Protein AF-A0A8S1XFG7-F1 (afdb_monomer_lite)

pLDDT: mean 76.91, std 10.83, range [40.31, 92.81]

InterPro domains:
  IPR007599 Derlin [PF04511] (9-132)

Structure (mmCIF, N/CA/C/O backbone):
data_AF-A0A8S1XFG7-F1
#
_entry.id   AF-A0A8S1XFG7-F1
#
loop_
_atom_site.group_PDB
_atom_site.id
_atom_site.type_symbol
_atom_site.label_atom_id
_atom_site.label_alt_id
_atom_site.label_comp_id
_atom_site.label_asym_id
_atom_site.label_entity_id
_atom_site.label_seq_id
_atom_site.pdbx_PDB_ins_code
_atom_site.Cartn_x
_atom_site.Cartn_y
_atom_site.Cartn_z
_atom_site.occupancy
_atom_site.B_iso_or_equiv
_atom_site.auth_seq_id
_atom_site.auth_comp_id
_atom_site.auth_asym_id
_atom_site.auth_atom_id
_atom_site.pdbx_PDB_model_num
ATOM 1 N N . MET A 1 1 ? -26.860 31.939 21.613 1.00 51.00 1 MET A N 1
ATOM 2 C CA . MET A 1 1 ? -25.509 31.425 21.321 1.00 51.00 1 MET A CA 1
ATOM 3 C C . MET A 1 1 ? -25.600 29.919 21.430 1.00 51.00 1 MET A C 1
ATOM 5 O O . MET A 1 1 ? -25.936 29.423 22.495 1.00 51.00 1 MET A O 1
ATOM 9 N N . GLU A 1 2 ? -25.489 29.229 20.301 1.00 65.31 2 GLU A N 1
ATOM 10 C CA . GLU A 1 2 ? -25.575 27.772 20.210 1.00 65.31 2 GLU A CA 1
ATOM 11 C C . GLU A 1 2 ? -24.360 27.172 20.931 1.00 65.31 2 GLU A C 1
ATOM 13 O O . GLU A 1 2 ? -23.221 27.496 20.598 1.00 65.31 2 GLU A O 1
ATOM 18 N N . ASN A 1 3 ? -24.596 26.388 21.986 1.00 65.19 3 ASN A N 1
ATOM 19 C CA . ASN A 1 3 ? -23.528 25.725 22.730 1.00 65.19 3 ASN A CA 1
ATOM 20 C C . ASN A 1 3 ? -22.977 24.601 21.851 1.00 65.19 3 ASN A C 1
ATOM 22 O O . ASN A 1 3 ? -23.536 23.508 21.813 1.00 65.19 3 ASN A O 1
ATOM 26 N N . ILE A 1 4 ? -21.912 24.900 21.110 1.00 73.06 4 ILE A N 1
ATOM 27 C CA . ILE A 1 4 ? -21.183 23.915 20.315 1.00 73.06 4 ILE A CA 1
ATOM 28 C C . ILE A 1 4 ? -20.617 22.878 21.287 1.00 73.06 4 ILE A C 1
ATOM 30 O O . ILE A 1 4 ? -19.732 23.177 22.089 1.00 73.06 4 ILE A O 1
ATOM 34 N N . ASP A 1 5 ? -21.159 21.665 21.245 1.00 82.38 5 ASP A N 1
ATOM 35 C CA . ASP A 1 5 ? -20.740 20.571 22.114 1.00 82.38 5 ASP A CA 1
ATOM 36 C C . ASP A 1 5 ? -19.421 19.974 21.600 1.00 82.38 5 ASP A C 1
ATOM 38 O O . ASP A 1 5 ? -19.392 19.015 20.823 1.00 82.38 5 ASP A O 1
ATOM 42 N N . TYR A 1 6 ? -18.307 20.585 22.008 1.00 82.38 6 TYR A N 1
ATOM 43 C CA . TYR A 1 6 ? -16.949 20.212 21.599 1.00 82.38 6 TYR A CA 1
ATOM 44 C C . TYR A 1 6 ? -16.620 18.729 21.846 1.00 82.38 6 TYR A C 1
ATOM 46 O O . TYR A 1 6 ? -15.823 18.144 21.108 1.00 82.38 6 TYR A O 1
ATOM 54 N N . GLN A 1 7 ? -17.253 18.093 22.838 1.00 81.44 7 GLN A N 1
ATOM 55 C CA . GLN A 1 7 ? -17.048 16.673 23.146 1.00 81.44 7 GLN A CA 1
ATOM 56 C C . GLN A 1 7 ? -17.601 15.767 22.035 1.00 81.44 7 GLN A C 1
ATOM 58 O O . GLN A 1 7 ? -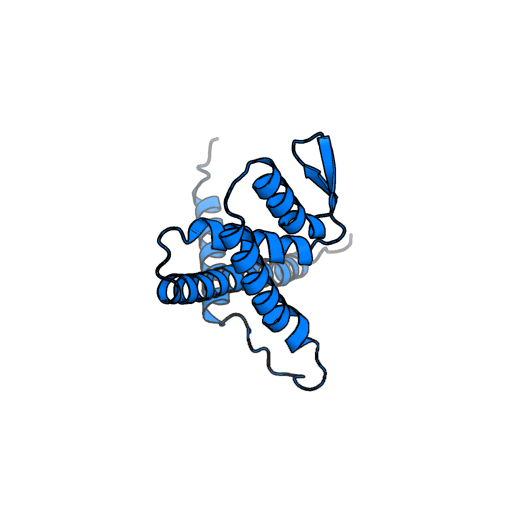16.969 14.779 21.644 1.00 81.44 7 GLN A O 1
ATOM 63 N N . SER A 1 8 ? -18.750 16.135 21.463 1.00 78.06 8 SER A N 1
ATOM 64 C CA . SER A 1 8 ? -19.355 15.411 20.339 1.00 78.06 8 SER A CA 1
ATOM 65 C C . SER A 1 8 ? -18.504 15.512 19.063 1.00 78.06 8 SER A C 1
ATOM 67 O O . SER A 1 8 ? -18.314 14.522 18.356 1.00 78.06 8 SER A O 1
ATOM 69 N N . ILE A 1 9 ? -17.902 16.680 18.812 1.00 82.06 9 ILE A N 1
ATOM 70 C CA . ILE A 1 9 ? -17.033 16.914 17.650 1.00 82.06 9 ILE A CA 1
ATOM 71 C C . ILE A 1 9 ? -15.728 16.123 17.790 1.00 82.06 9 ILE A C 1
ATOM 73 O O . ILE A 1 9 ? -15.321 15.433 16.856 1.00 82.06 9 ILE A O 1
ATOM 77 N N . SER A 1 10 ? -15.099 16.171 18.967 1.00 79.25 10 SER A N 1
ATOM 78 C CA . SER A 1 10 ? -13.859 15.438 19.249 1.00 79.25 10 SER A CA 1
ATOM 79 C C . SER A 1 10 ? -14.043 13.921 19.106 1.00 79.25 10 SER A C 1
ATOM 81 O O . SER A 1 10 ? -13.279 13.259 18.400 1.00 79.25 10 SER A O 1
ATOM 83 N N . SER A 1 11 ? -15.115 13.369 19.687 1.00 77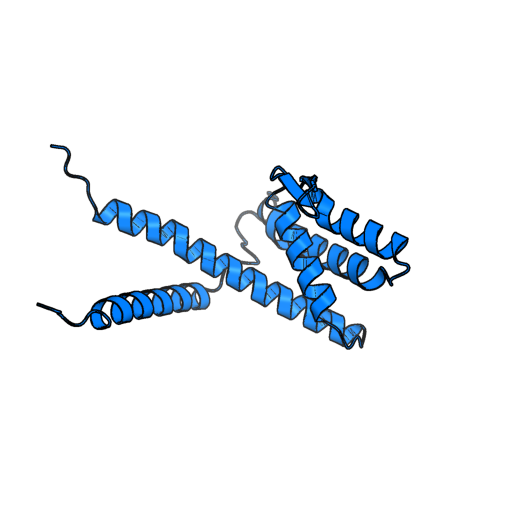.25 11 SER A N 1
ATOM 84 C CA . SER A 1 11 ? -15.406 11.930 19.605 1.00 77.25 11 SER A CA 1
ATOM 85 C C . SER A 1 11 ? -15.737 11.460 18.183 1.00 77.25 11 SER A C 1
ATOM 87 O O . SER A 1 11 ? -15.321 10.369 17.788 1.00 77.25 11 SER A O 1
ATOM 89 N N . SER A 1 12 ? -16.417 12.286 17.383 1.00 75.62 12 SER A N 1
ATOM 90 C CA . SER A 1 12 ? -16.689 11.997 15.971 1.00 75.62 12 SER A CA 1
ATOM 91 C C . SER A 1 12 ? -15.403 11.978 15.132 1.00 75.62 12 SER A C 1
ATOM 93 O O . SER A 1 12 ? -15.156 11.033 14.379 1.00 75.62 12 SER A O 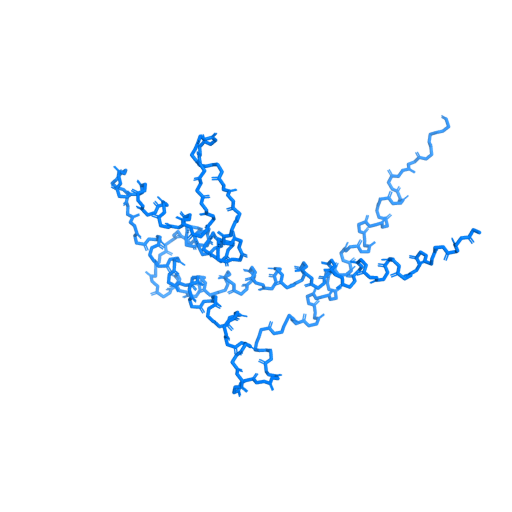1
ATOM 95 N N . LEU A 1 13 ? -14.514 12.960 15.322 1.00 76.56 13 LEU A N 1
ATOM 96 C CA . LEU A 1 13 ? -13.210 12.990 14.650 1.00 76.56 13 LEU A CA 1
ATOM 97 C C . LEU A 1 13 ? -12.339 11.787 15.037 1.00 76.56 13 LEU A C 1
ATOM 99 O O . LEU A 1 13 ? -11.684 11.205 14.168 1.00 76.56 13 LEU A O 1
ATOM 103 N N . GLU A 1 14 ? -12.369 11.364 16.306 1.00 70.06 14 GLU A N 1
ATOM 104 C CA . GLU A 1 14 ? -11.670 10.163 16.779 1.00 70.06 14 GLU A CA 1
ATOM 105 C C . GLU A 1 14 ? -12.193 8.908 16.057 1.00 70.06 14 GLU A C 1
ATOM 107 O O . GLU A 1 14 ? -11.423 8.129 15.480 1.00 70.06 14 GLU A O 1
ATOM 112 N N . GLN A 1 15 ? -13.515 8.727 16.032 1.00 71.12 15 GLN A N 1
ATOM 113 C CA . GLN A 1 15 ? -14.150 7.564 15.415 1.00 71.12 15 GLN A CA 1
ATOM 114 C C . GLN A 1 15 ? -13.980 7.498 13.898 1.00 71.12 15 GLN A C 1
ATOM 116 O O . GLN A 1 15 ? -14.086 6.412 13.343 1.00 71.12 15 GLN A O 1
ATOM 121 N N . HIS A 1 16 ? -13.694 8.600 13.212 1.00 63.66 16 HIS A N 1
ATOM 122 C CA . HIS A 1 16 ? -13.417 8.571 11.776 1.00 63.66 16 HIS A CA 1
ATOM 123 C C . HIS A 1 16 ? -11.920 8.442 11.459 1.00 63.66 16 HIS A C 1
ATOM 125 O O . HIS A 1 16 ? -11.548 7.734 10.521 1.00 63.66 16 HIS A O 1
ATOM 131 N N . THR A 1 17 ? -11.051 9.058 12.262 1.00 70.00 17 THR A N 1
ATOM 132 C CA . THR A 1 17 ? -9.608 9.130 11.981 1.00 70.00 17 THR A CA 1
ATOM 133 C C . THR A 1 17 ? -8.875 7.839 12.356 1.00 70.00 17 THR A C 1
ATOM 135 O O . THR A 1 17 ? -8.137 7.276 11.542 1.00 70.00 17 THR A O 1
ATOM 138 N N . PHE A 1 18 ? -9.092 7.314 13.566 1.00 67.12 18 PHE A N 1
ATOM 139 C CA . PHE A 1 18 ? -8.318 6.173 14.075 1.00 67.12 18 PHE A CA 1
ATOM 140 C C . PHE A 1 18 ? -8.672 4.819 13.471 1.00 67.12 18 PHE A C 1
ATOM 142 O O . PHE A 1 18 ? -7.741 4.082 13.134 1.00 67.12 18 PHE A O 1
ATOM 149 N N . PRO A 1 19 ? -9.951 4.444 13.286 1.00 69.56 19 PRO A N 1
ATOM 150 C CA . PRO A 1 19 ? -10.245 3.205 12.581 1.00 69.56 19 PRO A CA 1
ATOM 151 C C . PRO A 1 19 ? -9.826 3.301 11.113 1.00 69.56 19 PRO A C 1
ATOM 153 O O . PRO A 1 19 ? -9.341 2.311 10.582 1.00 69.56 19 PRO A O 1
ATOM 156 N N . GLY A 1 20 ? -9.891 4.480 10.480 1.00 70.75 20 GLY A N 1
ATOM 157 C CA . GLY A 1 20 ? -9.349 4.691 9.134 1.00 70.75 20 GLY A CA 1
ATOM 158 C C . GLY A 1 20 ? -7.852 4.368 9.045 1.00 70.75 20 GLY A C 1
ATOM 159 O O . GLY A 1 20 ? -7.440 3.552 8.219 1.00 70.75 20 GLY A O 1
ATOM 160 N N . PHE A 1 21 ? -7.046 4.942 9.942 1.00 73.81 21 PHE A N 1
ATOM 161 C CA . PHE A 1 21 ? -5.601 4.701 9.985 1.00 73.81 21 PHE A CA 1
ATOM 162 C C . PHE A 1 21 ? -5.242 3.257 10.365 1.00 73.81 21 PHE A C 1
ATOM 164 O O . PHE A 1 21 ? -4.384 2.643 9.733 1.00 73.81 21 PHE A O 1
ATOM 171 N N . ALA A 1 22 ? -5.926 2.677 11.354 1.00 75.88 22 ALA A N 1
ATOM 172 C CA . ALA A 1 22 ? -5.692 1.295 11.762 1.00 75.88 22 ALA A CA 1
ATOM 173 C C . ALA A 1 22 ? -6.053 0.295 10.647 1.00 75.88 22 ALA A C 1
ATOM 175 O O . ALA A 1 22 ? -5.315 -0.664 10.425 1.00 75.88 22 ALA A O 1
ATOM 176 N N . ASN A 1 23 ? -7.139 0.543 9.906 1.00 74.50 23 ASN A N 1
ATOM 177 C CA . ASN A 1 23 ? -7.515 -0.252 8.734 1.00 74.50 23 ASN A CA 1
ATOM 178 C C . ASN A 1 23 ? -6.457 -0.152 7.626 1.00 74.50 23 ASN A C 1
ATOM 180 O O . ASN A 1 23 ? -6.131 -1.154 6.993 1.00 74.50 23 ASN A O 1
ATOM 184 N N . TYR A 1 24 ? -5.894 1.039 7.410 1.00 76.00 24 TYR A N 1
ATOM 185 C CA . TYR A 1 24 ? -4.820 1.249 6.441 1.00 76.00 24 TYR A CA 1
ATOM 186 C C . TYR A 1 24 ? -3.516 0.540 6.844 1.00 76.00 24 TYR A C 1
ATOM 188 O O . TYR A 1 24 ? -2.901 -0.131 6.019 1.00 76.00 24 TYR A O 1
ATOM 196 N N . LEU A 1 25 ? -3.112 0.608 8.115 1.00 79.62 25 LEU A N 1
ATOM 197 C CA . LEU A 1 25 ? -1.951 -0.144 8.605 1.00 79.62 25 LEU A CA 1
ATOM 198 C C . LEU A 1 25 ? -2.157 -1.654 8.500 1.00 79.62 25 LEU A C 1
ATOM 200 O O . LEU A 1 25 ? -1.242 -2.375 8.111 1.00 79.62 25 LEU A O 1
ATOM 204 N N . TYR A 1 26 ? -3.357 -2.140 8.816 1.00 79.31 26 TYR A N 1
ATOM 205 C CA . TYR A 1 26 ? -3.687 -3.550 8.652 1.00 79.31 26 TYR A CA 1
ATOM 206 C C . TYR A 1 26 ? -3.619 -3.984 7.181 1.00 79.31 26 TYR A C 1
ATOM 208 O O . TYR A 1 26 ? -3.030 -5.023 6.883 1.00 79.31 26 TYR A O 1
ATOM 216 N N . TYR A 1 27 ? -4.125 -3.152 6.263 1.00 76.00 27 TYR A N 1
ATOM 217 C CA . TYR A 1 27 ? -3.956 -3.331 4.819 1.00 76.00 27 TYR A CA 1
ATOM 218 C C . TYR A 1 27 ? -2.472 -3.449 4.436 1.00 76.00 27 TYR A C 1
ATOM 220 O O . TYR A 1 27 ? -2.093 -4.389 3.738 1.00 76.00 27 TYR A O 1
ATOM 228 N N . LEU A 1 28 ? -1.622 -2.53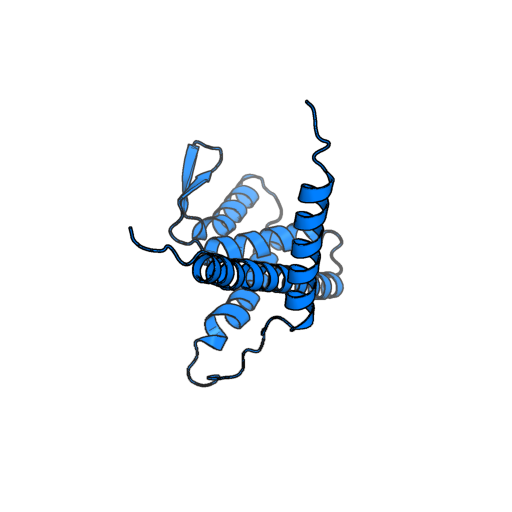7 4.923 1.00 81.25 28 LEU A N 1
ATOM 229 C CA . LEU A 1 28 ? -0.189 -2.536 4.613 1.00 81.25 28 LEU A CA 1
ATOM 230 C C . LEU A 1 28 ? 0.510 -3.798 5.124 1.00 81.25 28 LEU A C 1
ATOM 232 O O . LEU A 1 28 ? 1.281 -4.409 4.388 1.00 81.25 28 LEU A O 1
ATOM 236 N N . LEU A 1 29 ? 0.214 -4.215 6.357 1.00 84.31 29 LEU A N 1
ATOM 237 C CA . LEU A 1 29 ? 0.791 -5.421 6.950 1.00 84.31 29 LEU A CA 1
ATOM 238 C C . LEU A 1 29 ? 0.368 -6.682 6.196 1.00 84.31 29 LEU A C 1
ATOM 240 O O . LEU A 1 29 ? 1.204 -7.535 5.903 1.00 84.31 29 LEU A O 1
ATOM 244 N N . LEU A 1 30 ? -0.914 -6.804 5.847 1.00 79.88 30 LEU A N 1
ATOM 245 C CA . LEU A 1 30 ? -1.403 -7.978 5.130 1.00 79.88 30 LEU A CA 1
ATOM 246 C C . LEU A 1 30 ? -0.854 -8.039 3.699 1.00 79.88 30 LEU A C 1
ATOM 248 O O . LEU A 1 30 ? -0.484 -9.114 3.223 1.00 79.88 30 LEU A O 1
ATOM 252 N N . ASN A 1 31 ? -0.745 -6.887 3.035 1.00 80.19 31 ASN A N 1
ATOM 253 C CA . ASN A 1 31 ? -0.097 -6.773 1.733 1.00 80.19 31 ASN A CA 1
ATOM 254 C C . ASN A 1 31 ? 1.383 -7.198 1.811 1.00 80.19 31 ASN A C 1
ATOM 256 O O . ASN A 1 31 ? 1.814 -8.050 1.034 1.00 80.19 31 ASN A O 1
ATOM 260 N N . PHE A 1 32 ? 2.119 -6.709 2.812 1.00 83.88 32 PHE A N 1
ATOM 261 C CA . PHE A 1 32 ? 3.516 -7.074 3.051 1.00 83.88 32 PHE A CA 1
ATOM 262 C C . PHE A 1 32 ? 3.703 -8.582 3.284 1.00 83.88 32 PHE A C 1
ATOM 264 O O . PHE A 1 32 ? 4.572 -9.196 2.666 1.00 83.88 32 PHE A O 1
ATOM 271 N N . ILE A 1 33 ? 2.857 -9.208 4.110 1.00 85.38 33 ILE A N 1
ATOM 272 C CA . ILE A 1 33 ? 2.903 -10.657 4.379 1.00 85.38 33 ILE A CA 1
ATOM 273 C C . ILE A 1 33 ? 2.611 -11.467 3.110 1.00 85.38 33 ILE A C 1
ATOM 275 O O . ILE A 1 33 ? 3.310 -12.441 2.820 1.00 85.38 33 ILE A O 1
ATOM 279 N N . THR A 1 34 ? 1.604 -11.060 2.334 1.00 81.69 34 THR A N 1
ATOM 280 C CA . THR A 1 34 ? 1.206 -11.758 1.101 1.00 81.69 34 THR A CA 1
ATOM 281 C C . THR A 1 34 ? 2.325 -11.714 0.061 1.00 81.69 34 THR A C 1
ATOM 283 O O . THR A 1 34 ? 2.682 -12.742 -0.510 1.00 81.69 34 THR A O 1
ATOM 286 N N . ILE A 1 35 ? 2.928 -10.542 -0.146 1.00 82.25 35 ILE A N 1
ATOM 287 C CA . ILE A 1 35 ? 4.008 -10.357 -1.122 1.00 82.25 35 ILE A CA 1
ATOM 288 C C . ILE A 1 35 ? 5.285 -11.059 -0.671 1.00 82.25 35 ILE A C 1
ATOM 290 O O . ILE A 1 35 ? 5.928 -11.710 -1.486 1.00 82.25 35 ILE A O 1
ATOM 294 N N . THR A 1 36 ? 5.611 -11.012 0.623 1.00 84.19 36 THR A N 1
ATOM 295 C CA . THR A 1 36 ? 6.746 -11.762 1.181 1.00 84.19 36 THR A CA 1
ATOM 296 C C . THR A 1 36 ? 6.563 -13.266 0.982 1.00 84.19 36 THR A C 1
ATOM 298 O O . THR A 1 36 ? 7.491 -13.945 0.554 1.00 84.19 36 THR A O 1
ATOM 301 N N . SER A 1 37 ? 5.354 -13.790 1.207 1.00 84.56 37 SER A N 1
ATOM 302 C CA . SER A 1 37 ? 5.052 -15.211 0.984 1.00 84.56 37 SER A CA 1
ATOM 303 C C . SER A 1 37 ? 5.225 -15.608 -0.485 1.00 84.56 37 SER A C 1
ATOM 305 O O . SER A 1 37 ? 5.798 -16.651 -0.779 1.00 84.56 37 SER A O 1
ATOM 307 N N . ILE A 1 38 ? 4.772 -14.766 -1.418 1.00 81.25 38 ILE A N 1
ATOM 308 C CA . ILE A 1 38 ? 4.886 -15.028 -2.859 1.00 81.25 38 ILE A CA 1
ATOM 309 C C . ILE A 1 38 ? 6.330 -14.884 -3.347 1.00 81.25 38 ILE A C 1
ATOM 311 O O . ILE A 1 38 ? 6.791 -15.726 -4.111 1.00 81.25 38 ILE A O 1
ATOM 315 N N . GLY A 1 39 ? 7.069 -13.872 -2.891 1.00 82.31 39 GLY A N 1
ATOM 316 C CA . GLY A 1 39 ? 8.476 -13.705 -3.259 1.00 82.31 39 GLY A CA 1
ATOM 317 C C . GLY A 1 39 ? 9.358 -14.848 -2.754 1.00 82.31 39 GLY A C 1
ATOM 318 O O . GLY A 1 39 ? 10.252 -15.276 -3.477 1.00 82.31 39 GLY A O 1
ATOM 319 N N . LEU A 1 40 ? 9.045 -15.422 -1.583 1.00 83.06 40 LEU A N 1
ATOM 320 C CA . LEU A 1 40 ? 9.685 -16.653 -1.104 1.00 83.06 40 LEU A CA 1
ATOM 321 C C . LEU A 1 40 ? 9.388 -17.856 -2.014 1.00 83.06 40 LEU A C 1
ATOM 323 O O . LEU A 1 40 ? 10.289 -18.642 -2.288 1.00 83.06 40 LEU A O 1
ATOM 327 N N . LEU A 1 41 ? 8.152 -17.995 -2.508 1.00 83.50 41 LEU A N 1
ATOM 328 C CA . LEU A 1 41 ? 7.773 -19.079 -3.427 1.00 83.50 41 LEU A CA 1
ATOM 329 C C . LEU A 1 41 ? 8.418 -18.939 -4.812 1.00 83.50 41 LEU A C 1
ATOM 331 O O . LEU A 1 41 ? 8.759 -19.943 -5.432 1.00 83.50 41 LEU A O 1
ATOM 335 N N . LEU A 1 42 ? 8.572 -17.706 -5.298 1.00 80.94 42 LEU A N 1
ATOM 336 C CA . LEU A 1 42 ? 9.156 -17.401 -6.607 1.00 80.94 42 LEU A CA 1
ATOM 337 C C . LEU A 1 42 ? 10.687 -17.241 -6.566 1.00 80.94 42 LEU A C 1
ATOM 339 O O . LEU A 1 42 ? 11.302 -17.097 -7.617 1.00 80.94 42 LEU A O 1
ATOM 343 N N . ASN A 1 43 ? 11.300 -17.304 -5.376 1.00 80.69 43 ASN A N 1
ATOM 344 C CA . ASN A 1 43 ? 12.736 -17.120 -5.136 1.00 80.69 43 ASN A CA 1
ATOM 345 C C . ASN A 1 43 ? 13.299 -15.798 -5.706 1.00 80.69 43 ASN A C 1
ATOM 347 O O . ASN A 1 43 ? 14.447 -15.719 -6.143 1.00 80.69 43 ASN A O 1
ATOM 351 N N . GLU A 1 44 ? 12.470 -14.754 -5.702 1.00 76.81 44 GLU A N 1
ATOM 352 C CA . GLU A 1 44 ? 12.805 -13.424 -6.210 1.00 76.81 44 GLU A CA 1
ATOM 353 C C . GLU A 1 44 ? 13.454 -12.570 -5.114 1.00 76.81 44 GLU A C 1
ATOM 355 O O . GLU A 1 44 ? 12.954 -12.491 -3.991 1.00 76.81 44 GLU A O 1
ATOM 360 N N . HIS A 1 45 ? 14.568 -11.901 -5.429 1.00 70.25 45 HIS A N 1
ATOM 361 C CA . HIS A 1 45 ? 15.314 -11.092 -4.450 1.00 70.25 45 HIS A CA 1
ATOM 362 C C . HIS A 1 45 ? 14.719 -9.692 -4.223 1.00 70.25 45 HIS A C 1
ATOM 364 O O . HIS A 1 45 ? 14.808 -9.156 -3.118 1.00 70.25 45 HIS A O 1
ATOM 370 N N . SER A 1 46 ? 14.092 -9.091 -5.239 1.00 78.50 46 SER A N 1
ATOM 371 C CA . SER A 1 46 ? 13.603 -7.705 -5.174 1.00 78.50 46 SER A CA 1
ATOM 372 C C . SER A 1 46 ? 12.096 -7.634 -4.930 1.00 78.50 46 SER A C 1
ATOM 374 O O . SER A 1 46 ? 11.309 -7.444 -5.849 1.00 78.50 46 SER A O 1
ATOM 376 N N . LEU A 1 47 ? 11.680 -7.732 -3.667 1.00 82.00 47 LEU A N 1
ATOM 377 C CA . LEU A 1 47 ? 10.269 -7.658 -3.243 1.00 82.00 47 LEU A CA 1
ATOM 378 C C . LEU A 1 47 ? 9.657 -6.247 -3.321 1.00 82.00 47 LEU A C 1
ATOM 380 O O . LEU A 1 47 ? 8.439 -6.092 -3.427 1.00 82.00 47 LEU A O 1
ATOM 384 N N . THR A 1 48 ? 10.493 -5.209 -3.250 1.00 84.44 48 THR A N 1
ATOM 385 C CA . THR A 1 48 ? 10.048 -3.812 -3.154 1.00 84.44 48 THR A CA 1
ATOM 386 C C . THR A 1 48 ? 9.236 -3.372 -4.370 1.00 84.44 48 THR A C 1
ATOM 388 O O . THR A 1 48 ? 8.240 -2.670 -4.209 1.00 84.44 48 THR A O 1
ATOM 391 N N . GLU A 1 49 ? 9.613 -3.812 -5.573 1.00 82.81 49 GLU A N 1
ATOM 392 C CA . GLU A 1 49 ? 8.904 -3.455 -6.809 1.00 82.81 49 GLU A CA 1
ATOM 393 C C . GLU A 1 49 ? 7.470 -4.001 -6.811 1.00 82.81 49 GLU A C 1
ATOM 395 O O . GLU A 1 49 ? 6.523 -3.270 -7.100 1.00 82.81 49 GLU A O 1
ATOM 400 N N . TYR A 1 50 ? 7.295 -5.254 -6.384 1.00 84.81 50 TYR A N 1
ATOM 401 C CA . TYR A 1 50 ? 5.983 -5.890 -6.256 1.00 84.81 50 TYR A CA 1
ATOM 402 C C . TYR A 1 50 ? 5.103 -5.194 -5.208 1.00 84.81 50 TYR A C 1
ATOM 404 O O . TYR A 1 50 ? 3.902 -5.024 -5.422 1.00 84.81 50 TYR A O 1
ATOM 412 N N . PHE A 1 51 ? 5.697 -4.769 -4.086 1.00 84.75 51 PHE A N 1
ATOM 413 C CA . PHE A 1 51 ? 4.994 -4.053 -3.019 1.00 84.75 51 PHE A CA 1
ATOM 414 C C . PHE A 1 51 ? 4.463 -2.697 -3.480 1.00 84.75 51 PHE A C 1
ATOM 416 O O . PHE A 1 51 ? 3.285 -2.388 -3.278 1.00 84.75 51 PHE A O 1
ATOM 423 N N . VAL A 1 52 ? 5.311 -1.904 -4.136 1.00 87.19 52 VAL A N 1
ATOM 424 C CA . VAL A 1 52 ? 4.913 -0.592 -4.653 1.00 87.19 52 VAL A CA 1
ATOM 425 C C . VAL A 1 52 ? 3.824 -0.750 -5.713 1.00 87.19 52 VAL A C 1
ATOM 427 O O . VAL A 1 52 ? 2.802 -0.072 -5.621 1.00 87.19 52 VAL A O 1
ATOM 430 N N . GLU A 1 53 ? 3.967 -1.685 -6.655 1.00 86.62 53 GLU A N 1
ATOM 431 C CA . GLU A 1 53 ? 2.962 -1.893 -7.703 1.00 86.62 53 GLU A CA 1
ATOM 432 C C . GLU A 1 53 ? 1.601 -2.332 -7.133 1.00 86.62 53 GLU A C 1
ATOM 434 O O . GLU A 1 53 ? 0.552 -1.824 -7.539 1.00 86.62 53 GLU A O 1
ATOM 439 N N . ALA A 1 54 ? 1.591 -3.227 -6.139 1.00 85.62 54 ALA A N 1
ATOM 440 C CA . ALA A 1 54 ? 0.359 -3.668 -5.490 1.00 85.62 54 ALA A CA 1
ATOM 441 C C . ALA A 1 54 ? -0.328 -2.533 -4.706 1.00 85.62 54 ALA A C 1
ATOM 443 O O . ALA A 1 54 ? -1.556 -2.405 -4.748 1.00 85.62 54 ALA A O 1
ATOM 444 N N . LEU A 1 55 ? 0.445 -1.683 -4.017 1.00 85.56 55 LEU A N 1
ATOM 445 C CA . LEU A 1 55 ? -0.075 -0.495 -3.336 1.00 85.56 55 LEU A CA 1
ATOM 446 C C . LEU A 1 55 ? -0.685 0.490 -4.339 1.00 85.56 55 LEU A C 1
ATOM 448 O O . LEU A 1 55 ? -1.812 0.954 -4.145 1.00 85.56 55 LEU A O 1
ATOM 452 N N . MET A 1 56 ? 0.035 0.756 -5.429 1.00 86.31 56 MET A N 1
ATOM 453 C CA . MET A 1 56 ? -0.419 1.623 -6.510 1.00 86.31 56 MET A CA 1
ATOM 454 C C . MET A 1 56 ? -1.712 1.111 -7.144 1.00 86.31 56 MET A C 1
ATOM 456 O O . MET A 1 56 ? -2.634 1.897 -7.377 1.00 86.31 56 MET A O 1
ATOM 460 N N . TYR A 1 57 ? -1.820 -0.204 -7.358 1.00 86.81 57 TYR A N 1
ATOM 461 C CA . TYR A 1 57 ? -3.028 -0.838 -7.872 1.00 86.81 57 TYR A CA 1
ATOM 462 C C . TYR A 1 57 ? -4.236 -0.570 -6.975 1.00 86.81 57 TYR A C 1
ATOM 464 O O . TYR A 1 57 ? -5.251 -0.038 -7.432 1.00 86.81 57 TYR A O 1
ATOM 472 N N . VAL A 1 58 ? -4.146 -0.917 -5.689 1.00 82.62 58 VAL A N 1
ATOM 473 C CA . VAL A 1 58 ? -5.289 -0.778 -4.777 1.00 82.62 58 VAL A CA 1
ATOM 474 C C . VAL A 1 58 ? -5.665 0.684 -4.598 1.00 82.62 58 VAL A C 1
ATOM 476 O O . VAL A 1 58 ? -6.850 1.022 -4.647 1.00 82.62 58 VAL A O 1
ATOM 479 N N . TRP A 1 59 ? -4.679 1.565 -4.452 1.00 83.44 59 TRP A N 1
ATOM 480 C CA . TRP A 1 59 ? -4.934 2.991 -4.317 1.00 83.44 59 TRP A CA 1
ATOM 481 C C . TRP A 1 59 ? -5.614 3.577 -5.565 1.00 83.44 59 TRP A C 1
ATOM 483 O O . TRP A 1 59 ? -6.599 4.314 -5.438 1.00 83.44 59 TRP A O 1
ATOM 493 N N . GLY A 1 60 ? -5.171 3.187 -6.766 1.00 84.75 60 GLY A N 1
ATOM 494 C CA . GLY A 1 60 ? -5.807 3.577 -8.025 1.00 84.75 60 GLY A CA 1
ATOM 495 C C . GLY A 1 60 ? -7.252 3.081 -8.135 1.00 84.75 60 GLY A C 1
ATOM 496 O O . GLY A 1 60 ? -8.131 3.801 -8.609 1.00 84.75 60 GLY A O 1
ATOM 497 N N . ARG A 1 61 ? -7.536 1.878 -7.619 1.00 82.44 61 ARG A N 1
ATOM 498 C CA . ARG A 1 61 ? -8.889 1.296 -7.570 1.00 82.44 61 ARG A CA 1
ATOM 499 C C . ARG A 1 61 ? -9.796 1.909 -6.505 1.00 82.44 61 ARG A C 1
ATOM 501 O O . ARG A 1 61 ? -11.014 1.855 -6.676 1.00 82.44 61 ARG A O 1
ATOM 508 N N . GLN A 1 62 ? -9.244 2.471 -5.432 1.00 80.62 62 GLN A N 1
ATOM 509 C CA . GLN A 1 62 ? -10.000 3.237 -4.435 1.00 80.62 62 GLN A CA 1
ATOM 510 C C . GLN A 1 62 ? -10.352 4.642 -4.936 1.00 80.62 62 GLN A C 1
ATOM 512 O O . GLN A 1 62 ? -11.414 5.163 -4.610 1.00 80.62 62 GLN A O 1
ATOM 517 N N . ASN A 1 63 ? -9.479 5.247 -5.743 1.00 83.38 63 ASN A N 1
ATOM 518 C CA . ASN A 1 63 ? -9.578 6.641 -6.170 1.00 83.38 63 ASN A CA 1
ATOM 519 C C . ASN A 1 63 ? -9.806 6.772 -7.684 1.00 83.38 63 ASN A C 1
ATOM 521 O O . ASN A 1 63 ? -9.165 7.591 -8.335 1.00 83.38 63 ASN A O 1
ATOM 525 N N . GLN A 1 64 ? -10.720 5.980 -8.252 1.00 81.00 64 GLN A N 1
ATOM 526 C CA . GLN A 1 64 ? -10.874 5.812 -9.711 1.00 81.00 64 GLN A CA 1
ATOM 527 C C . GLN A 1 64 ? -11.089 7.125 -10.477 1.00 81.00 64 GLN A C 1
ATOM 529 O O . GLN A 1 64 ? -10.579 7.278 -11.586 1.00 81.00 64 GLN A O 1
ATOM 534 N N . GLU A 1 65 ? -11.793 8.080 -9.867 1.00 83.25 65 GLU A N 1
ATOM 535 C CA . GLU A 1 65 ? -12.108 9.379 -10.471 1.00 83.25 65 GLU A CA 1
ATOM 536 C C . GLU A 1 65 ? -11.100 10.483 -10.133 1.00 83.25 65 GLU A C 1
ATOM 538 O O . GLU A 1 65 ? -11.253 11.606 -10.607 1.00 83.25 65 GLU A O 1
ATOM 543 N N . ARG A 1 66 ? -10.057 10.206 -9.337 1.00 83.88 66 ARG A N 1
ATOM 544 C CA . ARG A 1 66 ? -9.032 11.218 -9.060 1.00 83.88 66 ARG A CA 1
ATOM 545 C C . ARG A 1 66 ? -8.098 11.360 -10.268 1.00 83.88 66 ARG A C 1
ATOM 547 O O . ARG A 1 66 ? -7.446 10.375 -10.637 1.00 83.88 66 ARG A O 1
ATOM 554 N N . PRO A 1 67 ? -8.008 12.554 -10.883 1.00 85.25 67 PRO A N 1
ATOM 555 C CA . PRO A 1 67 ? -7.013 12.820 -11.907 1.00 85.25 67 PRO A CA 1
ATO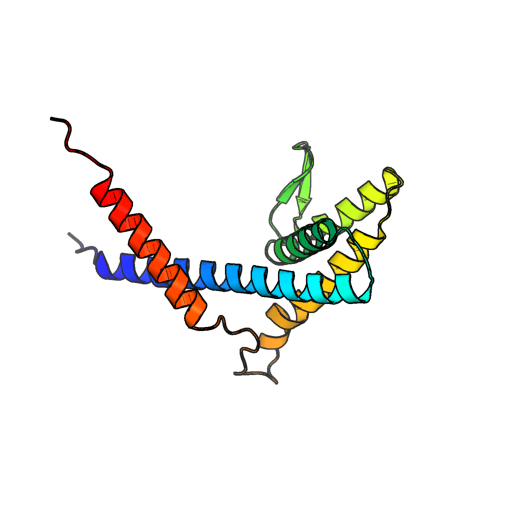M 556 C C . PRO A 1 67 ? -5.637 12.993 -11.257 1.00 85.25 67 PRO A C 1
ATOM 558 O O . PRO A 1 67 ? -5.499 13.647 -10.224 1.00 85.25 67 PRO A O 1
ATOM 561 N N . LEU A 1 68 ? -4.615 12.415 -11.877 1.00 83.81 68 LEU A N 1
ATOM 562 C CA . LEU A 1 68 ? -3.217 12.522 -11.479 1.00 83.81 68 LEU A CA 1
ATOM 563 C C . LEU A 1 68 ? -2.423 13.107 -12.626 1.00 83.81 68 LEU A C 1
ATOM 565 O O . LEU A 1 68 ? -2.530 12.642 -13.756 1.00 83.81 68 LEU A O 1
ATOM 569 N N . LEU A 1 69 ? -1.613 14.116 -12.335 1.00 87.94 69 LEU A N 1
ATOM 570 C CA . LEU A 1 69 ? -0.718 14.698 -13.322 1.00 87.94 69 LEU A CA 1
ATOM 571 C C . LEU A 1 69 ? 0.528 13.822 -13.436 1.00 87.94 69 LEU A C 1
ATOM 573 O O . LEU A 1 69 ? 1.431 13.888 -12.603 1.00 87.94 69 LEU A O 1
ATOM 577 N N . PHE A 1 70 ? 0.580 12.996 -14.474 1.00 81.56 70 PHE A N 1
ATOM 578 C CA . PHE A 1 70 ? 1.783 12.257 -14.809 1.00 81.56 70 PHE A CA 1
ATOM 579 C C . PHE A 1 70 ? 2.842 13.205 -15.373 1.00 81.56 70 PHE A C 1
ATOM 581 O O . PHE A 1 70 ? 2.564 13.985 -16.290 1.00 81.56 70 PHE A O 1
ATOM 588 N N . MET A 1 71 ? 4.051 13.145 -14.803 1.00 82.88 71 MET A N 1
ATOM 589 C CA . MET A 1 71 ? 5.168 14.038 -15.140 1.00 82.88 71 MET A CA 1
ATOM 590 C C . MET A 1 71 ? 4.763 15.522 -15.102 1.00 82.88 71 MET A C 1
ATOM 592 O O . MET A 1 71 ? 5.282 16.330 -15.859 1.00 82.88 71 MET A O 1
ATOM 596 N N . PHE A 1 72 ? 3.788 15.873 -14.254 1.00 82.94 72 PHE A N 1
ATOM 597 C CA . PHE A 1 72 ? 3.195 17.212 -14.157 1.00 82.94 72 PHE A CA 1
ATOM 598 C C . PHE A 1 72 ? 2.511 17.742 -15.435 1.00 82.94 72 PHE A C 1
ATOM 600 O O . PHE A 1 72 ? 2.069 18.886 -15.444 1.00 82.94 72 PHE A O 1
ATOM 607 N N . ILE A 1 73 ? 2.378 16.930 -16.491 1.00 87.06 73 ILE A N 1
ATOM 608 C CA . ILE A 1 73 ? 1.916 17.376 -17.817 1.00 87.06 73 ILE A CA 1
ATOM 609 C C . ILE A 1 73 ? 0.603 16.695 -18.214 1.00 87.06 73 ILE A C 1
ATOM 611 O O . ILE A 1 73 ? -0.324 17.362 -18.666 1.00 87.06 73 ILE A O 1
ATOM 615 N N . ILE A 1 74 ? 0.504 15.371 -18.060 1.00 87.25 74 ILE A N 1
ATOM 616 C CA . ILE A 1 74 ? -0.605 14.591 -18.627 1.00 87.25 74 ILE A CA 1
ATOM 617 C C . ILE A 1 74 ? -1.561 14.166 -17.506 1.00 87.25 74 ILE A C 1
ATOM 619 O O . ILE A 1 74 ? -1.143 13.411 -16.627 1.00 87.25 74 ILE A O 1
ATOM 623 N N . PRO A 1 75 ? -2.839 14.588 -17.509 1.00 86.50 75 PRO A N 1
ATOM 624 C CA . PRO A 1 75 ? -3.810 14.106 -16.538 1.00 86.50 75 PRO A CA 1
ATOM 625 C C . PRO A 1 75 ? -4.234 12.667 -16.869 1.00 86.50 75 PRO A C 1
ATOM 627 O O . PRO A 1 75 ? -4.827 12.397 -17.912 1.00 86.50 75 PRO A O 1
ATOM 630 N N . ILE A 1 76 ? -3.959 11.738 -15.959 1.00 86.06 76 ILE A N 1
ATOM 631 C CA . ILE A 1 76 ? -4.318 10.320 -16.045 1.00 86.06 76 ILE A CA 1
ATOM 632 C C . ILE A 1 76 ? -5.213 9.981 -14.854 1.00 86.06 76 ILE A C 1
ATOM 634 O O . ILE A 1 76 ? -4.924 10.361 -13.722 1.00 86.06 76 ILE A O 1
ATOM 638 N N . LYS A 1 77 ? -6.315 9.254 -15.073 1.00 87.81 77 LYS A N 1
ATOM 639 C CA . LYS A 1 77 ? -7.132 8.765 -13.949 1.00 87.81 77 LYS A CA 1
ATOM 640 C C . LYS A 1 77 ? -6.339 7.742 -13.133 1.00 87.81 77 LYS A C 1
ATOM 642 O O . LYS A 1 77 ? -5.718 6.855 -13.718 1.00 87.81 77 LYS A O 1
ATOM 647 N N . ALA A 1 78 ? -6.430 7.793 -11.803 1.00 85.50 78 ALA A N 1
ATOM 648 C CA . ALA A 1 78 ? -5.669 6.910 -10.912 1.00 85.50 78 ALA A CA 1
ATOM 649 C C . ALA A 1 78 ? -5.842 5.408 -11.220 1.00 85.50 78 ALA A C 1
ATOM 651 O O . ALA A 1 78 ? -4.903 4.629 -11.074 1.00 85.50 78 ALA A O 1
ATOM 652 N N . GLN A 1 79 ? -7.013 4.999 -11.719 1.00 84.94 79 GLN A N 1
ATOM 653 C CA . GLN A 1 79 ? -7.275 3.614 -12.128 1.00 84.94 79 GLN A CA 1
ATOM 654 C C . GLN A 1 79 ? -6.372 3.099 -13.263 1.00 84.94 79 GLN A C 1
ATOM 656 O O . GLN A 1 79 ? -6.145 1.895 -13.360 1.00 84.94 79 GLN A O 1
ATOM 661 N N . TYR A 1 80 ? -5.858 3.987 -14.119 1.00 87.06 80 TYR A N 1
ATOM 662 C CA . TYR A 1 80 ? -5.003 3.622 -15.251 1.00 87.06 80 TYR A CA 1
ATOM 663 C C . TYR A 1 80 ? -3.513 3.622 -14.900 1.00 87.06 80 TYR A C 1
ATOM 665 O O . TYR A 1 80 ? -2.695 3.303 -15.755 1.00 87.06 80 TYR A O 1
ATOM 673 N N . MET A 1 81 ? -3.147 3.942 -13.656 1.00 85.12 81 MET A N 1
ATOM 674 C CA . MET A 1 81 ? -1.752 4.151 -13.267 1.00 85.12 81 MET A CA 1
ATOM 675 C C . MET A 1 81 ? -0.884 2.899 -13.449 1.00 85.12 81 MET A C 1
ATOM 677 O O . MET A 1 81 ? 0.183 2.985 -14.043 1.00 85.12 81 MET A O 1
ATOM 681 N N . VAL A 1 82 ? -1.370 1.727 -13.038 1.00 86.50 82 VAL A N 1
ATOM 682 C CA . VAL A 1 82 ? -0.653 0.445 -13.206 1.00 86.50 82 VAL A CA 1
ATOM 683 C C . VAL A 1 82 ? -0.473 0.087 -14.684 1.00 86.50 82 VAL A C 1
ATOM 685 O O . VAL A 1 82 ? 0.620 -0.254 -15.125 1.00 86.50 82 VAL A O 1
ATOM 688 N N . TRP A 1 83 ? -1.525 0.250 -15.491 1.00 86.38 83 TRP A N 1
ATOM 689 C CA . TRP A 1 83 ? -1.455 0.024 -16.940 1.00 86.38 83 TRP A CA 1
ATOM 690 C C . TRP A 1 83 ? -0.479 0.975 -17.628 1.00 86.38 83 TRP A C 1
ATOM 692 O O . TRP A 1 83 ? 0.215 0.604 -18.572 1.00 86.38 83 TRP A O 1
ATOM 702 N N . PHE A 1 84 ? -0.406 2.202 -17.131 1.00 87.31 84 PHE A N 1
ATOM 703 C CA . PHE A 1 84 ? 0.499 3.210 -17.636 1.00 87.31 84 PHE A CA 1
ATOM 704 C C . PHE A 1 84 ? 1.968 2.905 -17.286 1.00 87.31 84 PHE A C 1
ATOM 706 O O . PHE A 1 84 ? 2.836 3.038 -18.147 1.00 87.31 84 PHE A O 1
ATOM 713 N N . PHE A 1 85 ? 2.256 2.408 -16.078 1.00 86.75 85 PHE A N 1
ATOM 714 C CA . PHE A 1 85 ? 3.597 1.921 -15.724 1.00 86.75 85 PHE A CA 1
ATOM 715 C C . PHE A 1 85 ? 4.029 0.724 -16.577 1.00 86.75 85 PHE A C 1
ATOM 717 O O . PHE A 1 85 ? 5.169 0.687 -17.039 1.00 86.75 85 PHE A O 1
ATOM 724 N N . ILE A 1 86 ? 3.109 -0.200 -16.867 1.00 89.44 86 ILE A N 1
ATOM 725 C CA . ILE A 1 86 ? 3.348 -1.302 -17.810 1.00 89.44 86 ILE A CA 1
ATOM 726 C C . ILE A 1 86 ? 3.745 -0.761 -19.191 1.00 89.44 86 ILE A C 1
ATOM 728 O O . ILE A 1 86 ? 4.739 -1.210 -19.761 1.00 89.44 86 ILE A O 1
ATOM 732 N N . LEU A 1 87 ? 3.014 0.232 -19.713 1.00 90.38 87 LEU A N 1
ATOM 733 C CA . LEU A 1 87 ? 3.311 0.856 -21.006 1.00 90.38 87 LEU A CA 1
ATOM 734 C C . LEU A 1 87 ? 4.709 1.497 -21.029 1.00 90.38 87 LEU A C 1
ATOM 736 O O . LEU A 1 87 ? 5.458 1.298 -21.984 1.00 90.38 87 LEU A O 1
ATOM 740 N N . ILE A 1 88 ? 5.087 2.222 -19.971 1.00 89.50 88 ILE A N 1
ATOM 741 C CA . ILE A 1 88 ? 6.427 2.818 -19.852 1.00 89.50 88 ILE A CA 1
ATOM 742 C C . ILE A 1 88 ? 7.512 1.742 -19.824 1.00 89.50 88 ILE A C 1
ATOM 744 O O . ILE A 1 88 ? 8.532 1.889 -20.500 1.00 89.50 88 ILE A O 1
ATOM 748 N N . ASN A 1 89 ? 7.303 0.657 -19.075 1.00 89.81 89 ASN A N 1
ATOM 749 C CA . ASN A 1 89 ? 8.276 -0.427 -18.989 1.00 89.81 89 ASN A CA 1
ATOM 750 C C . ASN A 1 89 ? 8.472 -1.117 -20.345 1.00 89.81 89 ASN A C 1
ATOM 752 O O . ASN A 1 89 ? 9.617 -1.376 -20.711 1.00 89.81 89 ASN A O 1
ATOM 756 N N . ILE A 1 90 ? 7.405 -1.290 -21.136 1.00 91.31 90 ILE A N 1
ATOM 757 C CA . ILE A 1 90 ? 7.488 -1.773 -22.526 1.00 91.31 90 ILE A CA 1
ATOM 758 C C . ILE A 1 90 ? 8.340 -0.831 -23.385 1.00 91.31 90 ILE A C 1
ATOM 760 O O . ILE A 1 90 ? 9.285 -1.280 -24.028 1.00 91.31 90 ILE A O 1
ATOM 764 N N . ILE A 1 91 ? 8.032 0.471 -23.380 1.00 92.81 91 ILE A N 1
ATOM 765 C CA . ILE A 1 91 ? 8.735 1.475 -24.201 1.00 92.81 91 ILE A CA 1
ATOM 766 C C . ILE A 1 91 ? 10.222 1.559 -23.828 1.00 92.81 91 ILE A C 1
ATOM 768 O O . ILE A 1 91 ? 11.074 1.748 -24.692 1.00 92.81 91 ILE A O 1
ATOM 772 N N . THR A 1 92 ? 10.538 1.389 -22.545 1.00 91.94 92 THR A N 1
ATOM 773 C CA . THR A 1 92 ? 11.910 1.446 -22.018 1.00 91.94 92 THR A CA 1
ATOM 774 C C . THR A 1 92 ? 12.667 0.122 -22.209 1.00 91.94 92 THR A C 1
ATOM 776 O O . THR A 1 92 ? 13.873 0.069 -21.986 1.00 91.94 92 THR A O 1
ATOM 779 N N . GLY A 1 93 ? 11.987 -0.962 -22.603 1.00 89.31 93 GLY A N 1
ATOM 780 C CA . GLY A 1 93 ? 12.580 -2.299 -22.704 1.00 89.31 93 GLY A CA 1
ATOM 781 C C . GLY A 1 93 ? 12.873 -2.961 -21.350 1.00 89.31 93 GLY A C 1
ATOM 782 O O . GLY A 1 93 ? 13.734 -3.833 -21.265 1.00 89.31 93 GLY A O 1
ATOM 783 N N . ARG A 1 94 ? 12.190 -2.545 -20.274 1.00 87.81 94 ARG A N 1
ATOM 784 C CA . ARG A 1 94 ? 12.307 -3.151 -18.936 1.00 87.81 94 ARG A CA 1
ATOM 785 C C . ARG A 1 94 ? 11.418 -4.390 -18.826 1.00 87.81 94 ARG A C 1
ATOM 787 O O . ARG A 1 94 ? 10.408 -4.506 -19.517 1.00 87.81 94 ARG A O 1
ATOM 794 N N . SER A 1 95 ? 11.768 -5.303 -17.916 1.00 86.62 95 SER A N 1
ATOM 795 C CA . SER A 1 95 ? 10.891 -6.431 -17.580 1.00 86.62 95 SER A CA 1
ATOM 796 C C . SER A 1 95 ? 9.565 -5.925 -17.005 1.00 86.62 95 SER A C 1
ATOM 798 O O . SER A 1 95 ? 9.541 -5.003 -16.195 1.00 86.62 95 SER A O 1
ATOM 800 N N . ILE A 1 96 ? 8.467 -6.547 -17.432 1.00 87.69 96 ILE A N 1
ATOM 801 C CA . ILE A 1 96 ? 7.089 -6.224 -17.021 1.00 87.69 96 ILE A CA 1
ATOM 802 C C . ILE A 1 96 ? 6.570 -7.292 -16.040 1.00 87.69 96 ILE A C 1
ATOM 804 O O . ILE A 1 96 ? 5.446 -7.220 -15.548 1.00 87.69 96 ILE A O 1
ATOM 808 N N . GLN A 1 97 ? 7.379 -8.317 -15.750 1.00 84.69 97 GLN A N 1
ATOM 809 C CA . GLN A 1 97 ? 6.992 -9.429 -14.880 1.00 84.69 97 GLN A CA 1
ATOM 810 C C . GLN A 1 97 ? 6.575 -8.930 -13.495 1.00 84.69 97 GLN A C 1
ATOM 812 O O . GLN A 1 97 ? 5.524 -9.333 -12.991 1.00 84.69 97 GLN A O 1
ATOM 817 N N . SER A 1 98 ? 7.335 -7.989 -12.927 1.00 80.69 98 SER A N 1
ATOM 818 C CA . SER A 1 98 ? 7.025 -7.400 -11.627 1.00 80.69 98 SER A CA 1
ATOM 819 C C . SER A 1 98 ? 5.704 -6.631 -11.633 1.00 80.69 98 SER A C 1
ATOM 821 O O . SER A 1 98 ? 4.896 -6.805 -10.718 1.00 80.69 98 SER A O 1
ATOM 823 N N . ASN A 1 99 ? 5.413 -5.884 -12.703 1.00 85.38 99 ASN A N 1
ATOM 824 C CA . ASN A 1 99 ? 4.144 -5.173 -12.855 1.00 85.38 99 ASN A CA 1
ATOM 825 C C . ASN A 1 99 ? 2.937 -6.117 -12.931 1.00 85.38 99 ASN A C 1
ATOM 827 O O . ASN A 1 99 ? 1.919 -5.889 -12.278 1.00 85.38 99 ASN A O 1
ATOM 831 N N . LEU A 1 100 ? 3.036 -7.193 -13.717 1.00 86.75 100 LEU A N 1
ATOM 832 C CA . LEU A 1 100 ? 1.932 -8.142 -13.899 1.00 86.75 100 LEU A CA 1
ATOM 833 C C . LEU A 1 100 ? 1.646 -8.931 -12.621 1.00 86.75 100 LEU A C 1
ATOM 835 O O . LEU A 1 100 ? 0.487 -9.068 -12.227 1.00 86.75 100 LEU A O 1
ATOM 839 N N . ILE A 1 101 ? 2.695 -9.417 -11.953 1.00 83.50 101 ILE A N 1
ATOM 840 C CA . ILE A 1 101 ? 2.569 -10.142 -10.686 1.00 83.50 101 ILE A CA 1
ATOM 841 C C . ILE A 1 101 ? 2.005 -9.206 -9.608 1.00 83.50 101 ILE A C 1
ATOM 843 O O . ILE A 1 101 ? 1.047 -9.569 -8.926 1.00 83.50 101 ILE A O 1
ATOM 847 N N . GLY A 1 102 ? 2.523 -7.978 -9.502 1.00 82.38 102 GLY A N 1
ATOM 848 C CA . GLY A 1 102 ? 2.011 -6.964 -8.578 1.00 82.38 102 GLY A CA 1
ATOM 849 C C . GLY A 1 102 ? 0.532 -6.637 -8.814 1.00 82.38 102 GLY A C 1
ATOM 850 O O . GLY A 1 102 ? -0.257 -6.616 -7.866 1.00 82.38 102 GLY A O 1
ATOM 851 N N . ALA A 1 103 ? 0.121 -6.475 -10.076 1.00 85.38 103 ALA A N 1
ATOM 852 C CA . ALA A 1 103 ? -1.274 -6.242 -10.448 1.00 85.38 103 ALA A CA 1
ATOM 853 C C . ALA A 1 103 ? -2.183 -7.433 -10.102 1.00 85.38 103 ALA A C 1
ATOM 855 O O . ALA A 1 103 ? -3.294 -7.233 -9.607 1.00 85.38 103 ALA A O 1
ATOM 856 N N . PHE A 1 104 ? -1.722 -8.668 -10.316 1.00 85.12 104 PHE A N 1
ATOM 857 C CA . PHE A 1 104 ? -2.478 -9.876 -9.977 1.00 85.12 104 PHE A CA 1
ATOM 858 C C . PHE A 1 104 ? -2.672 -10.031 -8.461 1.00 85.12 104 PHE A C 1
ATOM 860 O O . PHE A 1 104 ? -3.784 -10.301 -7.992 1.00 85.12 104 PHE A O 1
ATOM 867 N N . ILE A 1 105 ? -1.616 -9.792 -7.679 1.00 80.50 105 ILE A N 1
ATOM 868 C CA . ILE A 1 105 ? -1.673 -9.797 -6.211 1.00 80.50 105 ILE A CA 1
ATOM 869 C C . ILE A 1 105 ? -2.619 -8.699 -5.719 1.00 80.50 105 ILE A C 1
ATOM 871 O O . ILE A 1 105 ? -3.505 -8.962 -4.903 1.00 80.50 105 ILE A O 1
ATOM 875 N N . GLY A 1 106 ? -2.484 -7.484 -6.256 1.00 79.44 106 GLY A N 1
ATOM 876 C CA . GLY A 1 106 ? -3.357 -6.356 -5.943 1.00 79.44 106 GLY A CA 1
ATOM 877 C C . GLY A 1 106 ? -4.824 -6.629 -6.287 1.00 79.44 106 GLY A C 1
ATOM 878 O O . GLY A 1 106 ? -5.710 -6.290 -5.502 1.00 79.44 106 GLY A O 1
ATOM 879 N N . HIS A 1 107 ? -5.098 -7.290 -7.415 1.00 82.94 107 HIS A N 1
ATOM 880 C CA . HIS A 1 107 ? -6.451 -7.680 -7.814 1.00 82.94 107 HIS A CA 1
ATOM 881 C C . HIS A 1 107 ? -7.052 -8.712 -6.861 1.00 82.94 107 HIS A C 1
ATOM 883 O O . HIS A 1 107 ? -8.183 -8.541 -6.405 1.00 82.94 107 HIS A O 1
ATOM 889 N N . THR A 1 108 ? -6.274 -9.737 -6.512 1.00 78.00 108 THR A N 1
ATOM 890 C CA . THR A 1 108 ? -6.668 -10.775 -5.553 1.00 78.00 108 THR A CA 1
ATOM 891 C C . THR A 1 108 ? -6.984 -10.147 -4.196 1.00 78.00 108 THR A C 1
ATOM 893 O O . THR A 1 108 ? -8.070 -10.355 -3.655 1.00 78.00 108 THR A O 1
ATOM 896 N N . TYR A 1 109 ? -6.100 -9.281 -3.690 1.00 76.00 109 TYR A N 1
ATOM 897 C CA . TYR A 1 109 ? -6.339 -8.528 -2.460 1.00 76.00 109 TYR A CA 1
ATOM 898 C C . TYR A 1 109 ? -7.618 -7.691 -2.553 1.00 76.00 109 TYR A C 1
ATOM 900 O O . TYR A 1 109 ? -8.472 -7.756 -1.672 1.00 76.00 109 TYR A O 1
ATOM 908 N N . TYR A 1 110 ? -7.769 -6.897 -3.617 1.00 75.06 110 TYR A N 1
ATOM 909 C CA . TYR A 1 110 ? -8.923 -6.018 -3.791 1.00 75.06 110 TYR A CA 1
ATOM 910 C C . TYR A 1 110 ? -10.232 -6.813 -3.820 1.00 75.06 110 TYR A C 1
ATOM 912 O O . TYR A 1 110 ? -11.221 -6.407 -3.210 1.00 75.06 110 TYR A O 1
ATOM 920 N N . TYR A 1 111 ? -10.228 -7.970 -4.477 1.00 72.56 111 TYR A N 1
ATOM 921 C CA . TYR A 1 111 ? -11.366 -8.873 -4.516 1.00 72.56 111 TYR A CA 1
ATOM 922 C C . TYR A 1 111 ? -11.745 -9.362 -3.112 1.00 72.56 111 TYR A C 1
ATOM 924 O O . TYR A 1 111 ? -12.883 -9.166 -2.679 1.00 72.56 111 TYR A O 1
ATOM 932 N N . PHE A 1 112 ? -10.788 -9.902 -2.353 1.00 68.75 112 PHE A N 1
ATOM 933 C CA . PHE A 1 112 ? -11.047 -10.396 -0.997 1.00 68.75 112 PHE A CA 1
ATOM 934 C C . PHE A 1 112 ? -11.390 -9.289 0.010 1.00 68.75 112 PHE A C 1
ATOM 936 O O . PHE A 1 112 ? -12.232 -9.491 0.880 1.00 68.75 112 PHE A O 1
ATOM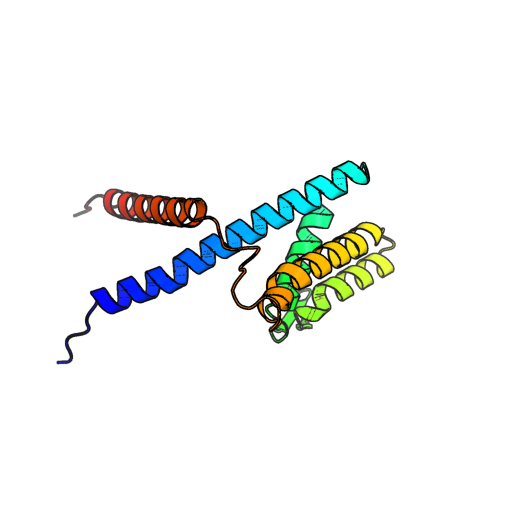 943 N N . ALA A 1 113 ? -10.783 -8.110 -0.104 1.00 68.56 113 ALA A N 1
ATOM 944 C CA . ALA A 1 113 ? -10.966 -7.030 0.862 1.00 68.56 113 ALA A CA 1
ATOM 945 C C . ALA A 1 113 ? -12.173 -6.125 0.568 1.00 68.56 113 ALA A C 1
ATOM 947 O O . ALA A 1 113 ? -12.776 -5.609 1.504 1.00 68.56 113 ALA A O 1
ATOM 948 N N . TYR A 1 114 ? -12.537 -5.910 -0.702 1.00 67.00 114 TYR A N 1
ATOM 949 C CA . TYR A 1 114 ? -13.586 -4.948 -1.081 1.00 67.00 114 TYR A CA 1
ATOM 950 C C . TYR A 1 114 ? -14.815 -5.571 -1.730 1.00 67.00 114 TYR A C 1
ATOM 952 O O . TYR A 1 114 ? -15.895 -4.987 -1.625 1.00 67.00 114 TYR A O 1
ATOM 960 N N . ILE A 1 115 ? -14.673 -6.705 -2.419 1.00 65.81 115 ILE A N 1
ATOM 961 C CA . ILE A 1 115 ? -15.781 -7.342 -3.141 1.00 65.81 115 ILE A CA 1
ATOM 962 C C . ILE A 1 115 ? -16.441 -8.399 -2.255 1.00 65.81 115 ILE A C 1
ATOM 964 O O . ILE A 1 115 ? -17.643 -8.317 -2.025 1.00 65.81 115 ILE A O 1
ATOM 968 N N . VAL A 1 116 ? -15.668 -9.318 -1.670 1.00 64.00 116 VAL A N 1
ATOM 969 C CA . VAL A 1 116 ? -16.179 -10.376 -0.776 1.00 64.00 116 VAL A CA 1
ATOM 970 C C . VAL A 1 116 ? -17.075 -9.862 0.366 1.00 64.00 116 VAL A C 1
ATOM 972 O O . VAL A 1 116 ? -18.163 -10.415 0.521 1.00 64.00 116 VAL A O 1
ATOM 975 N N . PRO A 1 117 ? -16.740 -8.792 1.120 1.00 59.38 117 PRO A N 1
ATOM 976 C CA . PRO A 1 117 ? -17.636 -8.296 2.173 1.00 59.38 117 PRO A CA 1
ATOM 977 C C . PRO A 1 117 ? -18.930 -7.650 1.649 1.00 59.38 117 PRO A C 1
ATOM 979 O O . PRO A 1 117 ? -19.860 -7.438 2.423 1.00 59.38 117 PRO A O 1
ATOM 982 N N . LYS A 1 118 ? -19.016 -7.329 0.351 1.00 61.41 118 LYS A N 1
ATOM 983 C CA . LYS A 1 118 ? -20.233 -6.800 -0.287 1.00 61.41 118 LYS A CA 1
ATOM 984 C C . LYS A 1 118 ? -21.142 -7.904 -0.830 1.00 61.41 118 LYS A C 1
ATOM 986 O O . LYS A 1 118 ? -22.275 -7.609 -1.207 1.00 61.41 118 LYS A O 1
ATOM 991 N N . LEU A 1 119 ? -20.675 -9.157 -0.889 1.00 63.44 119 LEU A N 1
ATOM 992 C CA . LEU A 1 119 ? -21.495 -10.267 -1.364 1.00 63.44 119 LEU A CA 1
ATOM 993 C C . LEU A 1 119 ? -22.534 -10.670 -0.298 1.00 63.44 119 LEU A C 1
ATOM 995 O O . LEU A 1 119 ? -22.176 -10.908 0.858 1.00 63.44 119 LEU A O 1
ATOM 999 N N . PRO A 1 120 ? -23.815 -10.833 -0.680 1.00 56.31 120 PRO A N 1
ATOM 1000 C CA . PRO A 1 120 ? -24.906 -11.126 0.252 1.00 56.31 120 PRO A CA 1
ATOM 1001 C C . PRO A 1 120 ? -24.786 -12.488 0.961 1.00 56.31 120 PRO A C 1
ATOM 1003 O O . PRO A 1 120 ? -25.385 -12.662 2.018 1.00 56.31 120 PRO A O 1
ATOM 1006 N N . TYR A 1 121 ? -23.989 -13.426 0.434 1.00 57.47 121 TYR A N 1
ATOM 1007 C CA . TYR A 1 121 ? -23.738 -14.740 1.047 1.00 57.47 121 TYR A CA 1
ATOM 1008 C C . TYR A 1 121 ? -22.781 -14.700 2.254 1.00 57.47 121 TYR A C 1
ATOM 1010 O O . TYR A 1 121 ? -22.836 -15.590 3.095 1.00 57.47 121 TYR A O 1
ATOM 1018 N N . PHE A 1 122 ? -21.943 -13.663 2.381 1.00 53.97 122 PHE A N 1
ATOM 1019 C CA . PHE A 1 122 ? -20.965 -13.496 3.472 1.00 53.97 122 PHE A CA 1
ATOM 1020 C C . PHE A 1 122 ? -21.360 -12.367 4.435 1.00 53.97 122 PHE A C 1
ATOM 1022 O O . PHE A 1 122 ? -20.513 -11.711 5.046 1.00 53.97 122 PHE A O 1
ATOM 1029 N N . LYS A 1 123 ? -22.667 -12.114 4.562 1.00 40.31 123 LYS A N 1
ATOM 1030 C CA . LYS A 1 123 ? -23.244 -11.028 5.360 1.00 40.31 123 LYS A CA 1
ATOM 1031 C C . LYS A 1 123 ? -22.968 -11.247 6.855 1.00 40.31 123 LYS A C 1
ATOM 1033 O O . LYS A 1 123 ? -23.758 -11.865 7.557 1.00 40.31 123 LYS A O 1
ATOM 1038 N N . GLY A 1 124 ? -21.826 -10.750 7.330 1.00 47.62 124 GLY A N 1
ATOM 1039 C CA . GLY A 1 124 ? -21.443 -10.756 8.747 1.00 47.62 124 GLY A CA 1
ATOM 1040 C C . GLY A 1 124 ? -20.029 -11.254 9.045 1.00 47.62 124 GLY A C 1
ATOM 1041 O O . GLY A 1 124 ? -19.536 -11.017 10.145 1.00 47.62 124 GLY A O 1
ATOM 1042 N N . ILE A 1 125 ? -19.336 -11.877 8.087 1.00 45.94 125 ILE A N 1
ATOM 1043 C CA . ILE A 1 125 ? -17.942 -12.290 8.283 1.00 45.94 125 ILE A CA 1
ATOM 1044 C C . ILE A 1 125 ? -17.034 -11.213 7.689 1.00 45.94 125 ILE A C 1
ATOM 1046 O O . ILE A 1 125 ? -16.676 -11.244 6.513 1.00 45.94 125 ILE A O 1
ATOM 1050 N N . HIS A 1 126 ? -16.646 -10.240 8.513 1.00 53.38 126 HIS A N 1
ATOM 1051 C CA . HIS A 1 126 ? -15.519 -9.363 8.197 1.00 53.38 126 HIS A CA 1
ATOM 1052 C C . HIS A 1 126 ? -14.224 -10.184 8.282 1.00 53.38 126 HIS A C 1
ATOM 1054 O O . HIS A 1 126 ? -13.545 -10.188 9.308 1.00 53.38 126 HIS A O 1
ATOM 1060 N N . LEU A 1 127 ? -13.895 -10.909 7.208 1.00 52.06 127 LEU A N 1
ATOM 1061 C CA . LEU A 1 127 ? -12.714 -11.780 7.132 1.00 52.06 127 LEU A CA 1
ATOM 1062 C C . LEU A 1 127 ? -11.399 -11.007 7.382 1.00 52.06 127 LEU A C 1
ATOM 1064 O O . LEU A 1 127 ? -10.427 -11.575 7.864 1.00 52.06 127 LEU A O 1
ATOM 1068 N N . LEU A 1 128 ? -11.406 -9.699 7.103 1.00 57.12 128 LEU A N 1
ATOM 1069 C CA . LEU A 1 128 ? -10.318 -8.745 7.337 1.00 57.12 128 LEU A CA 1
ATOM 1070 C C . LEU A 1 128 ? -10.703 -7.661 8.360 1.00 57.12 128 LEU A C 1
ATOM 1072 O O . LEU A 1 128 ? -10.360 -6.490 8.201 1.00 57.12 128 LEU A O 1
ATOM 1076 N N . SER A 1 129 ? -11.456 -8.013 9.405 1.00 59.22 129 SER A N 1
ATOM 1077 C CA . SER A 1 129 ? -11.636 -7.103 10.541 1.00 59.22 129 SER A CA 1
ATOM 1078 C C . SER A 1 129 ? -10.276 -6.745 11.129 1.00 59.22 129 SER A C 1
ATOM 1080 O O . SER A 1 129 ? -9.559 -7.623 11.612 1.00 59.22 129 SER A O 1
ATOM 1082 N N . THR A 1 130 ? -9.944 -5.454 11.126 1.00 63.84 130 THR A N 1
ATOM 1083 C CA . THR A 1 130 ? -8.740 -4.932 11.774 1.00 63.84 130 THR A CA 1
ATOM 1084 C C . THR A 1 130 ? -8.680 -5.456 13.207 1.00 63.84 130 THR A C 1
ATOM 1086 O O . THR A 1 130 ? -9.604 -5.200 13.991 1.00 63.84 130 THR A O 1
ATOM 1089 N N . PRO A 1 131 ? -7.635 -6.217 13.580 1.00 73.38 131 PRO A N 1
ATOM 1090 C CA . PRO A 1 131 ? -7.552 -6.800 14.905 1.00 73.38 131 PRO A CA 1
ATOM 1091 C C . PRO A 1 131 ? -7.591 -5.684 15.948 1.00 73.38 131 PRO A C 1
ATOM 1093 O O . PRO A 1 131 ? -6.913 -4.662 15.818 1.00 73.38 131 PRO A O 1
ATOM 1096 N N . LYS A 1 132 ? -8.366 -5.893 17.020 1.00 74.12 132 LYS A N 1
ATOM 1097 C CA . LYS A 1 132 ? -8.580 -4.898 18.090 1.00 74.12 132 LYS A CA 1
ATOM 1098 C C . LYS A 1 132 ? -7.267 -4.372 18.689 1.00 74.12 132 LYS A C 1
ATOM 1100 O O . LYS A 1 132 ? -7.221 -3.247 19.181 1.00 74.12 132 LYS A O 1
ATOM 1105 N N . PHE A 1 133 ? -6.197 -5.167 18.616 1.00 77.81 133 PHE A N 1
ATOM 1106 C CA . PHE A 1 133 ? -4.851 -4.770 19.019 1.00 77.81 133 PHE A CA 1
ATOM 1107 C C . PHE A 1 133 ? -4.298 -3.588 18.205 1.00 77.81 133 PHE A C 1
ATOM 1109 O O . PHE A 1 133 ? -3.788 -2.649 18.808 1.00 77.81 133 PHE A O 1
ATOM 1116 N N . LEU A 1 134 ? -4.442 -3.583 16.873 1.00 74.56 134 LEU A N 1
ATOM 1117 C CA . LEU A 1 134 ? -3.943 -2.491 16.024 1.00 74.56 134 LEU A CA 1
ATOM 1118 C C . LEU A 1 134 ? -4.667 -1.178 16.324 1.00 74.56 134 LEU A C 1
ATOM 1120 O O . LEU A 1 134 ? -4.028 -0.142 16.467 1.00 74.56 134 LEU A O 1
ATOM 1124 N N . VAL A 1 135 ? -5.987 -1.234 16.519 1.00 76.62 135 VAL A N 1
ATOM 1125 C CA . VAL A 1 135 ? -6.776 -0.055 16.911 1.00 76.62 135 VAL A CA 1
ATOM 1126 C C . VAL A 1 135 ? -6.307 0.492 18.261 1.00 76.62 135 VAL A C 1
ATOM 1128 O O . VAL A 1 135 ? -6.111 1.697 18.412 1.00 76.62 135 VAL A O 1
ATOM 1131 N N . LYS A 1 136 ? -6.071 -0.393 19.238 1.00 79.81 136 LYS A N 1
ATOM 1132 C CA . LYS A 1 136 ? -5.565 -0.007 20.561 1.00 79.81 136 LYS A CA 1
ATOM 1133 C C . LYS A 1 136 ? -4.164 0.607 20.479 1.00 79.81 136 LYS A C 1
ATOM 1135 O O . LYS A 1 136 ? -3.904 1.601 21.151 1.00 79.81 136 LYS A O 1
ATOM 1140 N N . LEU A 1 137 ? -3.283 0.049 19.649 1.00 81.62 137 LEU A N 1
ATOM 1141 C CA . LEU A 1 137 ? -1.930 0.560 19.448 1.00 81.62 137 LEU A CA 1
ATOM 1142 C C . LEU A 1 137 ? -1.942 1.948 18.795 1.00 81.62 137 LEU A C 1
ATOM 1144 O O . LEU A 1 137 ? -1.315 2.862 19.323 1.00 81.62 137 LEU A O 1
ATOM 1148 N N . CYS A 1 138 ? -2.700 2.137 17.710 1.00 79.19 138 CYS A N 1
ATOM 1149 C CA . CYS A 1 138 ? -2.839 3.441 17.055 1.00 79.19 138 CYS A CA 1
ATOM 1150 C C . CYS A 1 138 ? -3.390 4.505 18.005 1.00 79.19 138 CYS A C 1
ATOM 1152 O O . CYS A 1 138 ? -2.862 5.615 18.050 1.00 79.19 138 CYS A O 1
ATOM 1154 N N . ARG A 1 139 ? -4.404 4.159 18.810 1.00 78.81 139 ARG A N 1
ATOM 1155 C CA . ARG A 1 139 ? -4.943 5.067 19.829 1.00 78.81 139 ARG A CA 1
ATOM 1156 C C . ARG A 1 139 ? -3.875 5.461 20.852 1.00 78.81 139 ARG A C 1
ATOM 1158 O O . ARG A 1 139 ? -3.748 6.637 21.181 1.00 78.81 139 ARG A O 1
ATOM 1165 N N . ASN A 1 140 ? -3.097 4.495 21.341 1.00 80.94 140 ASN A N 1
ATOM 1166 C CA . ASN A 1 140 ? -2.042 4.754 22.319 1.00 80.94 140 ASN A CA 1
ATOM 1167 C C . ASN A 1 140 ? -0.934 5.653 21.754 1.00 80.94 140 ASN A C 1
ATOM 1169 O O . ASN A 1 140 ? -0.515 6.585 22.434 1.00 80.94 140 ASN A O 1
ATOM 1173 N N . LEU A 1 141 ? -0.490 5.405 20.519 1.00 79.94 141 LEU A N 1
ATOM 1174 C CA . LEU A 1 141 ? 0.525 6.228 19.852 1.00 79.94 141 LEU A CA 1
ATOM 1175 C C . LEU A 1 141 ? 0.049 7.669 19.660 1.00 79.94 141 LEU A C 1
ATOM 1177 O O . LEU A 1 141 ? 0.796 8.606 19.928 1.00 79.94 141 LEU A O 1
ATOM 1181 N N . ASN A 1 142 ? -1.211 7.854 19.264 1.00 77.88 142 ASN A N 1
ATOM 1182 C CA . ASN A 1 142 ? -1.772 9.189 19.118 1.00 77.88 142 ASN A CA 1
ATOM 1183 C C . ASN A 1 142 ? -1.847 9.943 20.450 1.00 77.88 142 ASN A C 1
ATOM 1185 O O . ASN A 1 142 ? -1.508 11.119 20.514 1.00 77.88 142 ASN A O 1
ATOM 1189 N N . ARG A 1 143 ? -2.242 9.255 21.528 1.00 77.06 143 ARG A N 1
ATOM 1190 C CA . ARG A 1 143 ? -2.284 9.842 22.873 1.00 77.06 143 ARG A CA 1
ATOM 1191 C C . ARG A 1 143 ? -0.906 10.335 23.325 1.00 77.06 143 ARG A C 1
ATOM 1193 O O . ARG A 1 143 ? -0.813 11.419 23.880 1.00 77.06 143 ARG A O 1
ATOM 1200 N N . GLN A 1 144 ? 0.144 9.557 23.070 1.00 75.25 144 GLN A N 1
ATOM 1201 C CA . GLN A 1 144 ? 1.524 9.928 23.404 1.00 75.25 144 GLN A CA 1
ATOM 1202 C C . GLN A 1 144 ? 1.995 11.156 22.615 1.00 75.25 144 GLN A C 1
ATOM 1204 O O . GLN A 1 144 ? 2.619 12.044 23.180 1.00 75.25 144 GLN A O 1
ATOM 1209 N N . ASN A 1 145 ? 1.657 11.241 21.325 1.00 73.06 145 ASN A N 1
ATOM 1210 C CA . ASN A 1 145 ? 2.022 12.392 20.497 1.00 73.06 145 ASN A CA 1
ATOM 1211 C C . ASN A 1 145 ? 1.415 13.707 21.025 1.00 73.06 145 ASN A C 1
ATOM 1213 O O . ASN A 1 145 ? 2.105 14.718 21.091 1.00 73.06 145 ASN A O 1
ATOM 1217 N N . ILE A 1 146 ? 0.153 13.668 21.469 1.00 75.44 146 ILE A N 1
ATOM 1218 C CA . ILE A 1 146 ? -0.530 14.831 22.061 1.00 75.44 146 ILE A CA 1
ATOM 1219 C C . ILE A 1 146 ? 0.157 15.266 23.363 1.00 75.44 146 ILE A C 1
ATOM 1221 O O . ILE A 1 146 ? 0.452 16.444 23.530 1.00 75.44 146 ILE A O 1
ATOM 1225 N N . ILE A 1 147 ? 0.480 14.319 24.248 1.00 77.25 147 ILE A N 1
ATOM 1226 C CA . ILE A 1 147 ? 1.162 14.610 25.522 1.00 77.25 147 ILE A CA 1
ATOM 1227 C C . ILE A 1 147 ? 2.544 15.236 25.271 1.00 77.25 147 ILE A C 1
ATOM 1229 O O . ILE A 1 147 ? 2.890 16.241 25.884 1.00 77.25 147 ILE A O 1
ATOM 1233 N N . ASN A 1 148 ? 3.303 14.708 24.309 1.00 73.19 148 ASN A N 1
ATOM 1234 C CA . ASN A 1 148 ? 4.618 15.247 23.953 1.00 73.19 148 ASN A CA 1
ATOM 1235 C C . ASN A 1 148 ? 4.538 16.650 23.315 1.00 73.19 148 ASN A C 1
ATOM 1237 O O . ASN A 1 148 ? 5.482 17.429 23.432 1.00 73.19 148 ASN A O 1
ATOM 1241 N N . GLN A 1 149 ? 3.434 16.988 22.636 1.00 68.19 149 GLN A N 1
ATOM 1242 C CA . GLN A 1 149 ? 3.184 18.345 22.132 1.00 68.19 149 GLN A CA 1
ATOM 1243 C C . GLN A 1 149 ? 2.832 19.329 23.253 1.00 68.19 149 GLN A C 1
ATOM 1245 O O . GLN A 1 149 ? 3.240 20.486 23.176 1.00 68.19 149 GLN A O 1
ATOM 1250 N N . GLU A 1 150 ? 2.115 18.881 24.285 1.00 69.81 150 GLU A N 1
ATOM 1251 C CA . GLU A 1 150 ? 1.789 19.697 25.462 1.00 69.81 150 GLU A CA 1
ATOM 1252 C C . GLU A 1 150 ? 3.011 19.924 26.368 1.00 69.81 150 GLU A C 1
ATOM 1254 O O . GLU A 1 150 ? 3.187 21.021 26.893 1.00 69.81 150 GLU A O 1
ATOM 1259 N N . GLU A 1 151 ? 3.909 18.942 26.492 1.00 69.88 151 GLU A N 1
ATOM 1260 C CA . GLU A 1 151 ? 5.173 19.088 27.236 1.00 69.88 151 GLU A CA 1
ATOM 1261 C C . GLU A 1 151 ? 6.275 19.826 26.439 1.00 69.88 151 GLU A C 1
ATOM 1263 O O . GLU A 1 151 ? 7.224 20.347 27.023 1.00 69.88 151 GLU A O 1
ATOM 1268 N N . GLY A 1 152 ? 6.156 19.909 25.107 1.00 61.56 152 GLY A N 1
ATOM 1269 C CA . GLY A 1 152 ? 7.157 20.483 24.195 1.00 61.56 152 GLY A CA 1
ATOM 1270 C C . GLY A 1 152 ? 7.091 22.001 23.963 1.00 61.56 152 GLY A C 1
ATOM 1271 O O . GLY A 1 152 ? 7.847 22.513 23.135 1.00 61.56 152 GLY A O 1
ATOM 1272 N N . GLN A 1 153 ? 6.213 22.737 24.651 1.00 57.38 153 GLN A N 1
ATOM 1273 C CA . GLN A 1 153 ? 6.175 24.208 24.636 1.00 57.38 153 GLN A CA 1
ATOM 1274 C C . GLN A 1 153 ? 6.657 24.756 25.992 1.00 57.38 153 GLN A C 1
ATOM 1276 O O . GLN A 1 153 ? 5.852 24.886 26.915 1.00 57.38 153 GLN A O 1
ATOM 1281 N N . PRO A 1 154 ? 7.949 25.105 26.162 1.00 54.59 154 PRO A N 1
ATOM 1282 C CA . PRO A 1 154 ? 8.355 25.891 27.315 1.00 54.59 154 PRO A CA 1
ATOM 1283 C C . PRO A 1 154 ? 7.767 27.303 27.196 1.00 54.59 154 PRO A C 1
ATOM 1285 O O . PRO A 1 154 ? 7.885 27.951 26.156 1.00 54.59 154 PRO A O 1
ATOM 1288 N N . PHE A 1 155 ? 7.149 27.778 28.279 1.00 56.66 155 PHE A N 1
ATOM 1289 C CA . PHE A 1 155 ? 6.777 29.176 28.476 1.00 56.66 155 PHE A CA 1
ATOM 1290 C C . PHE A 1 155 ? 7.963 30.089 28.128 1.00 56.66 155 PHE A C 1
ATOM 1292 O O . PHE A 1 155 ? 8.976 30.084 28.827 1.00 56.66 155 PHE A O 1
ATOM 1299 N N . ILE A 1 156 ? 7.827 30.886 27.071 1.00 46.50 156 ILE A N 1
ATOM 1300 C CA . ILE A 1 156 ? 8.641 32.082 26.859 1.00 46.50 156 ILE A CA 1
ATOM 1301 C C . ILE A 1 156 ? 7.707 33.255 27.170 1.00 46.50 156 ILE A C 1
ATOM 1303 O O . ILE A 1 156 ? 6.758 33.505 26.424 1.00 46.50 156 ILE A O 1
ATOM 1307 N N . PHE A 1 157 ? 7.938 33.889 28.323 1.00 50.53 157 PHE A N 1
ATOM 1308 C CA . PHE A 1 157 ? 7.550 35.280 28.560 1.00 50.53 157 PHE A CA 1
ATOM 1309 C C . PHE A 1 157 ? 8.350 36.200 27.636 1.00 50.53 157 PHE A C 1
ATOM 1311 O O . PHE A 1 157 ? 9.542 35.887 27.403 1.00 50.53 157 PHE A O 1
#

Foldseek 3Di:
DDPPPVVVVVVVCLVVPLQVVLLVVLVLVVLVVLLVVVCVVVVPDDSPLLSVLLVLQLVLVVQQQDWDQDVVPDTDRSNCVLVVVLVVCVVVVHDCVSSVNSNVSSVVSCCVQPVVCVDPVCPPDNVSDRPVVSSVVSVVVVVVVVVCVVVVDDDDD

Secondary structure (DSSP, 8-state):
-----HHHHHHHHHHHHHHHHHHHHHHHHHHHHHHHHHHHHHT-S-HHHHHHHHHHHHHHHHSTT-EEEETTTEEEEGGGHHHHHHHHHHHHT---HHHHHHHHHHHHHHIIIIIGGGSGGGTT--TTPPPHHHHHHHHHHHHHHHHHHHHT-----

Sequence (157 aa):
MENIDYQSISSSLEQHTFPGFANYLYYLLLNFITITSIGLLLNEHSLTEYFVEALMYVWGRQNQERPLLFMFIIPIKAQYMVWFFILINIITGRSIQSNLIGAFIGHTYYYFAYIVPKLPYFKGIHLLSTPKFLVKLCRNLNRQNIINQEEGQPFIF

Radius of gyration: 20.72 Å; chains: 1; bounding box: 41×54×53 Å

Organism: NCBI:txid43138